Protein AF-A0A344LKS7-F1 (afdb_monomer)

Organism: NCBI:txid1804986

Sequence (75 aa):
MDDKAHIRHELDLSAAQWRQAGPEGEVAFVPHTDGVTYIALRRAGADTVLVFTPSEWTAFRAGVQDNEFNRPADL

pLDDT: mean 83.16, std 14.05, range [46.62, 96.88]

Radius of gyration: 13.94 Å; Cα contacts (8 Å, |Δi|>4): 81; chains: 1; bounding box: 35×33×30 Å

Secondary structure (DSSP, 8-stat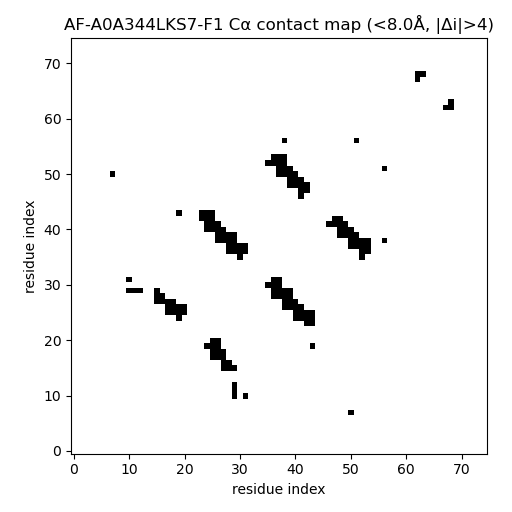e):
---HHHHTTT---TT---EEETTTEEEEEEE-TTS-EEEEEEETT-S-EEEE-HHHHHHHHHHHHTTTTPPPP--

Foldseek 3Di:
DDPCPPVVVVQDCVPWDWDDDPDFKTWTFGQDPVRFTWIWMDGVPDPDIDIHGPVRVVVVVVCVVVCVPPDPPPD

Structure (mmCIF, N/CA/C/O backbone):
data_AF-A0A344LKS7-F1
#
_entry.id   AF-A0A344LKS7-F1
#
loop_
_atom_site.group_PDB
_atom_site.id
_atom_site.type_symbol
_atom_site.label_atom_id
_atom_site.label_alt_id
_atom_site.label_comp_id
_atom_site.label_asym_id
_atom_site.label_entity_id
_atom_site.label_seq_id
_atom_site.pdbx_PDB_ins_code
_atom_site.Cartn_x
_atom_site.Cartn_y
_atom_site.Cartn_z
_atom_site.occupancy
_atom_site.B_iso_or_equiv
_atom_site.auth_seq_id
_atom_site.auth_comp_id
_atom_site.auth_asym_id
_atom_site.auth_atom_id
_atom_site.pdbx_PDB_model_num
ATOM 1 N N . MET A 1 1 ? -6.309 -13.501 15.347 1.00 46.62 1 MET A N 1
ATOM 2 C CA . MET A 1 1 ? -5.145 -14.259 14.850 1.00 46.62 1 MET A CA 1
ATOM 3 C C . MET A 1 1 ? -4.921 -13.805 13.426 1.00 46.62 1 MET A C 1
ATOM 5 O O . MET A 1 1 ? -5.885 -13.784 12.675 1.00 46.62 1 MET A O 1
ATOM 9 N N . ASP A 1 2 ? -3.730 -13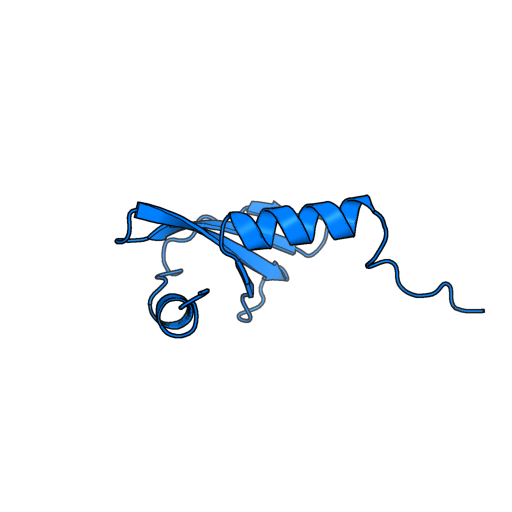.301 13.121 1.00 54.12 2 ASP A N 1
ATOM 10 C CA . ASP A 1 2 ? -3.413 -12.662 11.840 1.00 54.12 2 ASP A CA 1
ATOM 11 C C . ASP A 1 2 ? -2.680 -13.683 10.951 1.00 54.12 2 ASP A C 1
ATOM 13 O O . ASP A 1 2 ? -1.455 -13.788 10.984 1.00 54.12 2 ASP A O 1
ATOM 17 N N . ASP A 1 3 ? -3.436 -14.498 10.207 1.00 56.50 3 ASP A N 1
ATOM 18 C CA . ASP A 1 3 ? -2.926 -15.565 9.321 1.00 56.50 3 ASP A CA 1
ATOM 19 C C . ASP A 1 3 ? -2.391 -15.010 7.981 1.00 56.50 3 ASP A C 1
ATOM 21 O O . ASP A 1 3 ? -2.708 -15.467 6.884 1.00 56.50 3 ASP A O 1
ATOM 25 N N . LYS A 1 4 ? -1.547 -13.974 8.043 1.00 56.09 4 LYS A N 1
ATOM 26 C CA . LYS A 1 4 ? -0.990 -13.284 6.860 1.00 56.09 4 LYS A CA 1
ATOM 27 C C . LYS A 1 4 ? 0.117 -14.027 6.132 1.00 56.09 4 LYS A C 1
ATOM 29 O O . LYS A 1 4 ? 0.487 -13.618 5.030 1.00 56.09 4 LYS A O 1
ATOM 34 N N . ALA A 1 5 ? 0.696 -15.052 6.752 1.00 57.47 5 ALA A N 1
ATOM 35 C CA . ALA A 1 5 ? 1.851 -15.750 6.194 1.00 57.47 5 ALA A CA 1
ATOM 36 C C . ALA A 1 5 ? 1.535 -16.387 4.828 1.00 57.47 5 ALA A C 1
ATOM 38 O O . ALA A 1 5 ? 2.400 -16.414 3.954 1.00 57.47 5 ALA A O 1
ATOM 39 N N . HIS A 1 6 ? 0.284 -16.813 4.629 1.00 57.78 6 HIS A N 1
ATOM 40 C CA . HIS A 1 6 ? -0.174 -17.444 3.393 1.00 57.78 6 HIS A CA 1
ATOM 41 C C . HIS A 1 6 ? -0.566 -16.421 2.310 1.00 57.78 6 HIS A C 1
ATOM 43 O O . HIS A 1 6 ? -0.219 -16.596 1.149 1.00 57.78 6 HIS A O 1
ATOM 49 N N . ILE A 1 7 ? -1.167 -15.284 2.682 1.00 62.66 7 ILE A N 1
ATOM 50 C CA . ILE A 1 7 ? -1.748 -14.334 1.710 1.00 62.66 7 ILE A CA 1
ATOM 51 C C . ILE A 1 7 ? -0.690 -13.485 0.991 1.00 62.66 7 ILE A C 1
ATOM 53 O O . ILE A 1 7 ? -0.849 -13.131 -0.175 1.00 62.66 7 ILE A O 1
ATOM 57 N N . ARG A 1 8 ? 0.434 -13.170 1.651 1.00 61.19 8 ARG A N 1
ATOM 58 C CA . ARG A 1 8 ? 1.488 -12.333 1.042 1.00 61.19 8 ARG A CA 1
ATOM 59 C C . ARG A 1 8 ? 2.152 -12.977 -0.180 1.00 61.19 8 ARG A C 1
ATOM 61 O O . ARG A 1 8 ? 2.639 -12.244 -1.031 1.00 61.19 8 ARG A O 1
ATOM 68 N N . HIS A 1 9 ? 2.173 -14.308 -0.261 1.00 62.88 9 HIS A N 1
ATOM 69 C CA . HIS A 1 9 ? 2.727 -15.032 -1.410 1.00 62.88 9 HIS A CA 1
ATOM 70 C C . HIS A 1 9 ? 1.705 -15.254 -2.537 1.00 62.88 9 HIS A C 1
ATOM 72 O O . HIS A 1 9 ? 2.107 -15.588 -3.646 1.00 62.88 9 HIS A O 1
ATOM 78 N N . GLU A 1 10 ? 0.411 -15.059 -2.268 1.00 68.75 10 GLU A N 1
ATOM 79 C CA . GLU A 1 10 ? -0.686 -15.321 -3.213 1.00 68.75 10 GLU A CA 1
ATOM 80 C C . GLU A 1 10 ? -1.285 -14.040 -3.814 1.00 68.75 10 GLU A C 1
ATOM 82 O O . GLU A 1 10 ? -2.033 -14.102 -4.789 1.00 68.75 10 GLU A O 1
ATOM 87 N N . LEU A 1 11 ? -0.939 -12.866 -3.274 1.00 85.00 11 LEU A N 1
ATOM 88 C CA . LEU A 1 11 ? -1.422 -11.592 -3.794 1.00 85.00 11 LEU A CA 1
ATOM 89 C C . LEU A 1 11 ? -0.813 -11.306 -5.177 1.00 85.00 11 LEU A C 1
ATOM 91 O O . LEU A 1 11 ? 0.360 -10.950 -5.294 1.00 85.00 11 LEU A O 1
ATOM 95 N N . ASP A 1 12 ? -1.629 -11.420 -6.225 1.00 88.75 12 ASP A N 1
ATOM 96 C CA . ASP A 1 12 ? -1.233 -11.067 -7.588 1.00 88.75 12 ASP A CA 1
ATOM 97 C C . ASP A 1 12 ? -1.085 -9.545 -7.739 1.00 88.75 12 ASP A C 1
ATOM 99 O O . ASP A 1 12 ? -2.054 -8.783 -7.717 1.00 88.75 12 ASP A O 1
ATOM 103 N N . LEU A 1 13 ? 0.161 -9.099 -7.901 1.00 90.81 13 LEU A N 1
ATOM 104 C CA . LEU A 1 13 ? 0.515 -7.694 -8.103 1.00 90.81 13 LEU A CA 1
ATOM 105 C C . LEU A 1 13 ? 0.724 -7.331 -9.579 1.00 90.81 13 LEU A C 1
ATOM 107 O O . LEU A 1 13 ? 0.989 -6.166 -9.879 1.00 90.81 13 LEU A O 1
ATOM 111 N N . SER A 1 14 ? 0.618 -8.287 -10.506 1.00 89.94 14 SER A N 1
ATOM 112 C CA . SER A 1 14 ? 0.913 -8.060 -11.928 1.00 89.94 14 SER A CA 1
ATOM 113 C C . SER A 1 14 ? -0.026 -7.032 -12.570 1.00 89.94 14 SER A C 1
ATOM 115 O O . SER A 1 14 ? 0.391 -6.267 -13.439 1.00 89.94 14 SER A O 1
ATOM 117 N N . ALA A 1 15 ? -1.269 -6.960 -12.086 1.00 88.62 15 ALA A N 1
ATOM 118 C CA . ALA A 1 15 ? -2.282 -5.993 -12.502 1.00 88.62 15 ALA A CA 1
ATOM 119 C C . ALA A 1 15 ? -2.436 -4.804 -11.531 1.00 88.62 15 ALA A C 1
ATOM 121 O O . ALA A 1 15 ? -3.381 -4.019 -11.654 1.00 88.62 15 ALA A O 1
ATOM 122 N N . ALA A 1 16 ? -1.540 -4.661 -10.546 1.00 94.12 16 ALA A N 1
ATOM 123 C CA . ALA A 1 16 ? -1.643 -3.611 -9.541 1.00 94.12 16 ALA A CA 1
ATOM 124 C C . ALA A 1 16 ? -1.532 -2.214 -10.173 1.00 94.12 16 ALA A C 1
ATOM 126 O O . ALA A 1 16 ? -0.574 -1.887 -10.876 1.00 94.12 16 ALA A O 1
ATOM 127 N N . GLN A 1 17 ? -2.511 -1.358 -9.876 1.00 96.00 17 GLN A N 1
ATOM 128 C CA . GLN A 1 17 ? -2.503 0.042 -10.295 1.00 96.00 17 GLN A CA 1
ATOM 129 C C . GLN A 1 17 ? -1.731 0.885 -9.277 1.00 96.00 17 GLN A C 1
ATOM 131 O O . GLN A 1 17 ? -2.276 1.320 -8.258 1.00 96.00 17 GLN A O 1
ATOM 136 N N . TRP A 1 18 ? -0.447 1.095 -9.556 1.00 95.88 18 TRP A N 1
ATOM 137 C CA . TRP A 1 18 ? 0.442 1.903 -8.727 1.00 95.88 18 TRP A CA 1
ATOM 138 C C . TRP A 1 18 ? 0.125 3.393 -8.851 1.00 95.88 18 TRP A C 1
ATOM 140 O O . TRP A 1 18 ? -0.053 3.925 -9.946 1.00 95.88 18 TRP A O 1
ATOM 150 N N . ARG A 1 19 ? 0.049 4.072 -7.706 1.00 96.38 19 ARG A N 1
ATOM 151 C CA . ARG A 1 19 ? -0.189 5.515 -7.604 1.00 96.38 19 ARG A CA 1
ATOM 152 C C . ARG A 1 19 ? 0.917 6.158 -6.792 1.00 96.38 19 ARG A C 1
ATOM 154 O O . ARG A 1 19 ? 1.294 5.625 -5.751 1.00 96.38 19 ARG A O 1
ATOM 161 N N . GLN A 1 20 ? 1.383 7.322 -7.230 1.00 94.88 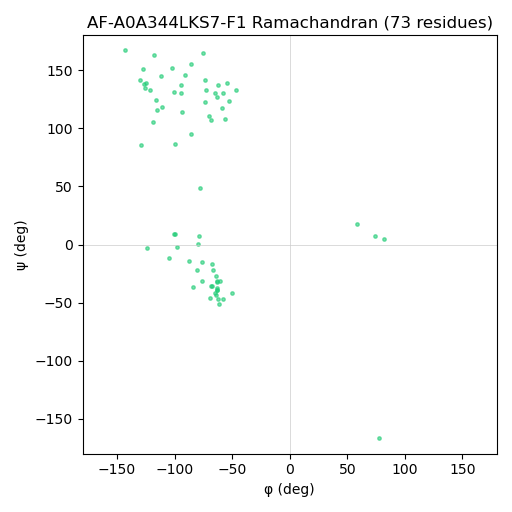20 GLN A N 1
ATOM 162 C CA . GLN A 1 20 ? 2.422 8.066 -6.526 1.00 94.88 20 GLN A CA 1
ATOM 163 C C . GLN A 1 20 ? 1.995 8.380 -5.080 1.00 94.88 20 GLN A C 1
ATOM 165 O O . GLN A 1 20 ? 0.904 8.901 -4.839 1.00 94.88 20 GLN A O 1
ATOM 170 N N . ALA A 1 21 ? 2.869 8.078 -4.124 1.00 90.00 21 ALA A N 1
ATOM 171 C CA . ALA A 1 21 ? 2.711 8.312 -2.695 1.00 90.00 21 ALA A CA 1
ATOM 172 C C . ALA A 1 21 ? 3.957 9.038 -2.162 1.00 90.00 21 ALA A C 1
ATOM 174 O O . ALA A 1 21 ? 4.907 8.430 -1.673 1.00 90.00 21 ALA A O 1
ATOM 175 N N . GLY A 1 22 ? 3.953 10.368 -2.276 1.00 86.62 22 GLY A N 1
ATOM 176 C CA . GLY A 1 22 ? 5.110 11.199 -1.943 1.00 86.62 22 GLY A CA 1
ATOM 177 C C . GLY A 1 22 ? 6.199 11.190 -3.029 1.00 86.62 22 GLY A C 1
ATOM 178 O O . GLY A 1 22 ? 5.939 10.779 -4.161 1.00 86.62 22 GLY A O 1
ATOM 179 N N . PRO A 1 23 ? 7.414 11.677 -2.718 1.00 87.88 23 PRO A N 1
ATOM 180 C CA . PRO A 1 23 ? 8.475 11.848 -3.715 1.00 87.88 23 PRO A CA 1
ATOM 181 C C . PRO A 1 23 ? 9.025 10.523 -4.248 1.00 87.88 23 PRO A C 1
ATOM 183 O O . PRO A 1 23 ? 9.356 10.427 -5.425 1.00 87.88 23 PRO A O 1
ATOM 186 N N . GLU A 1 24 ? 9.107 9.507 -3.386 1.00 90.69 24 GLU A N 1
ATOM 187 C CA . GLU A 1 24 ? 9.780 8.242 -3.703 1.00 90.69 24 GLU A CA 1
ATOM 188 C C . GLU A 1 24 ? 8.896 7.003 -3.543 1.00 90.69 24 GLU A C 1
ATOM 190 O O . GLU A 1 24 ? 9.364 5.899 -3.803 1.00 90.69 24 GLU A O 1
ATOM 195 N N . GLY A 1 25 ? 7.653 7.146 -3.084 1.00 94.25 25 GLY A N 1
ATOM 196 C CA . GLY A 1 25 ? 6.765 6.019 -2.812 1.00 94.25 25 GLY A CA 1
ATOM 197 C C . GLY A 1 25 ? 5.720 5.810 -3.900 1.00 94.25 25 GLY A C 1
ATOM 198 O O . GLY A 1 25 ? 5.266 6.761 -4.535 1.00 94.25 25 GLY A O 1
ATOM 199 N N . GLU A 1 26 ? 5.279 4.568 -4.058 1.00 96.88 26 GLU A N 1
ATOM 200 C CA . GLU A 1 26 ? 4.086 4.199 -4.816 1.00 96.88 26 GLU A CA 1
ATOM 201 C C . GLU A 1 26 ? 3.207 3.270 -3.979 1.00 96.88 26 GLU A C 1
ATOM 203 O O . GLU A 1 26 ? 3.705 2.390 -3.274 1.00 96.88 26 GLU A O 1
ATOM 208 N N . VAL A 1 27 ? 1.890 3.446 -4.080 1.00 96.56 27 VAL A N 1
ATOM 209 C CA . VAL A 1 27 ? 0.886 2.646 -3.378 1.00 96.56 27 VAL A CA 1
ATOM 210 C C . VAL A 1 27 ? -0.134 2.064 -4.355 1.00 96.56 27 VAL A C 1
ATOM 212 O O . VAL A 1 27 ? -0.618 2.764 -5.247 1.00 96.56 27 VAL A O 1
ATOM 215 N N . ALA A 1 28 ? -0.508 0.804 -4.163 1.00 96.75 28 ALA A N 1
ATOM 216 C CA . ALA A 1 28 ? -1.575 0.136 -4.898 1.00 96.75 28 ALA A CA 1
ATOM 217 C C . ALA A 1 28 ? -2.586 -0.501 -3.936 1.00 96.75 28 ALA A C 1
ATOM 219 O O . ALA A 1 28 ? -2.259 -0.871 -2.809 1.00 96.75 28 ALA A O 1
ATOM 220 N N . PHE A 1 29 ? -3.832 -0.604 -4.391 1.00 96.12 29 PHE A N 1
ATOM 221 C CA . PHE A 1 29 ? -4.933 -1.222 -3.655 1.00 96.12 29 PHE A CA 1
ATOM 222 C C . PHE A 1 29 ? -5.356 -2.443 -4.454 1.00 96.12 29 PHE A C 1
ATOM 224 O O . PHE A 1 29 ? -5.776 -2.304 -5.602 1.00 96.12 29 PHE A O 1
ATOM 231 N N . VAL A 1 30 ? -5.178 -3.621 -3.870 1.00 94.88 30 VAL A N 1
ATOM 232 C CA . VAL A 1 30 ? -5.210 -4.892 -4.592 1.00 94.88 30 VAL A CA 1
ATOM 233 C C . VAL A 1 30 ? -6.340 -5.747 -4.023 1.00 94.88 30 VAL A C 1
ATOM 235 O O . VAL A 1 30 ? -6.217 -6.231 -2.895 1.00 94.88 30 VAL A O 1
ATOM 238 N N . PRO A 1 31 ? -7.464 -5.888 -4.748 1.00 93.62 31 PRO A N 1
ATOM 239 C CA . PRO A 1 31 ? -8.522 -6.817 -4.375 1.00 93.62 31 PRO A CA 1
ATOM 240 C C . PRO A 1 31 ? -7.998 -8.254 -4.396 1.00 93.62 31 PRO A C 1
ATOM 242 O O . PRO A 1 31 ? -7.301 -8.641 -5.331 1.00 93.62 31 PRO A O 1
ATOM 245 N N . HIS A 1 32 ? -8.361 -9.042 -3.392 1.00 89.50 32 HIS A N 1
ATOM 246 C CA . HIS A 1 32 ? -8.000 -10.451 -3.288 1.00 89.50 32 HIS A CA 1
ATOM 247 C C . HIS A 1 32 ? -9.251 -11.344 -3.303 1.00 89.50 32 HIS A C 1
ATOM 249 O O . HIS A 1 32 ? -10.378 -10.882 -3.104 1.00 89.50 32 HIS A O 1
ATOM 255 N N . THR A 1 33 ? -9.071 -12.639 -3.571 1.00 89.00 33 THR A N 1
ATOM 256 C CA . THR A 1 33 ? -10.172 -13.606 -3.733 1.00 89.00 33 THR A CA 1
ATOM 257 C C . THR A 1 33 ? -10.944 -13.887 -2.444 1.00 89.00 33 THR A C 1
ATOM 259 O O . THR A 1 33 ? -12.057 -14.400 -2.500 1.00 89.00 33 THR A O 1
ATOM 262 N N . ASP A 1 34 ? -10.384 -13.535 -1.288 1.00 88.94 34 ASP A N 1
ATOM 263 C CA . ASP A 1 34 ? -11.057 -13.579 0.019 1.00 88.94 34 ASP A CA 1
ATOM 264 C C . ASP A 1 34 ? -11.995 -12.381 0.270 1.00 88.94 34 ASP A C 1
ATOM 266 O O . ASP A 1 34 ? -12.617 -12.289 1.329 1.00 88.94 34 ASP A O 1
ATOM 270 N N . GLY A 1 35 ? -12.113 -11.461 -0.693 1.00 90.19 35 GLY A N 1
ATOM 271 C CA . GLY A 1 35 ? -12.939 -10.261 -0.586 1.00 90.19 35 GLY A CA 1
ATOM 272 C C . GLY A 1 35 ? -12.281 -9.107 0.174 1.00 90.19 35 GLY A C 1
ATOM 273 O O . GLY A 1 35 ? -12.926 -8.078 0.385 1.00 90.19 35 GLY A O 1
ATOM 274 N N . VAL A 1 36 ? -11.013 -9.236 0.575 1.00 91.75 36 VAL A N 1
ATOM 275 C CA . VAL A 1 36 ? -10.242 -8.174 1.227 1.00 91.75 36 VAL A CA 1
ATOM 276 C C . VAL A 1 36 ? -9.429 -7.403 0.186 1.00 91.75 36 VAL A C 1
ATOM 278 O O . VAL A 1 36 ? -8.801 -7.973 -0.703 1.00 91.75 36 VAL A O 1
ATOM 281 N N . THR A 1 37 ? -9.402 -6.076 0.313 1.00 93.88 37 THR A N 1
ATOM 282 C CA . THR A 1 37 ? -8.482 -5.227 -0.456 1.00 93.88 37 THR A CA 1
ATOM 283 C C . THR A 1 37 ? -7.225 -4.976 0.361 1.00 93.88 37 THR A C 1
ATOM 285 O O . THR A 1 37 ? -7.267 -4.301 1.392 1.00 93.88 37 THR A O 1
ATOM 288 N N . TYR A 1 38 ? -6.102 -5.493 -0.119 1.00 93.81 38 TYR A N 1
ATOM 289 C CA . TYR A 1 38 ? -4.788 -5.285 0.477 1.00 93.81 38 TYR A CA 1
ATOM 290 C C . TYR A 1 38 ? -4.161 -3.990 -0.028 1.00 93.81 38 TYR A C 1
ATOM 292 O O . TYR A 1 38 ? -4.486 -3.496 -1.110 1.00 93.81 38 TYR A O 1
ATOM 300 N N . ILE A 1 39 ? -3.249 -3.434 0.765 1.00 95.38 39 ILE A N 1
ATOM 301 C CA . ILE A 1 39 ? -2.505 -2.230 0.406 1.00 95.38 39 ILE A CA 1
ATOM 302 C C . ILE A 1 39 ? -1.057 -2.637 0.165 1.00 95.38 39 ILE A C 1
ATOM 304 O O . ILE A 1 39 ? -0.395 -3.135 1.073 1.00 95.38 39 ILE A O 1
ATOM 308 N N . ALA A 1 40 ? -0.575 -2.424 -1.054 1.00 94.81 40 ALA A N 1
ATOM 309 C CA . ALA A 1 40 ? 0.812 -2.637 -1.433 1.00 94.81 40 ALA A CA 1
ATOM 310 C C . ALA A 1 40 ? 1.543 -1.290 -1.463 1.00 94.81 40 ALA A C 1
ATOM 312 O O . ALA A 1 40 ? 1.048 -0.335 -2.058 1.00 94.81 40 ALA A O 1
ATOM 313 N N . LEU A 1 41 ? 2.713 -1.208 -0.835 1.00 94.25 41 LEU A N 1
ATOM 314 C CA . LEU A 1 41 ? 3.572 -0.024 -0.802 1.00 94.25 41 LEU A CA 1
ATOM 315 C C . LEU A 1 41 ? 4.972 -0.405 -1.282 1.00 94.25 41 LEU A C 1
ATOM 317 O O . LEU A 1 41 ? 5.530 -1.405 -0.831 1.00 94.25 41 LEU A O 1
ATOM 321 N N . ARG A 1 42 ? 5.562 0.409 -2.154 1.00 94.62 42 ARG A N 1
ATOM 322 C CA . ARG A 1 42 ? 6.950 0.247 -2.602 1.00 94.62 42 ARG A CA 1
ATOM 323 C C . ARG A 1 42 ? 7.638 1.588 -2.793 1.00 94.62 42 ARG A C 1
ATOM 325 O O . ARG A 1 42 ? 6.984 2.627 -2.861 1.00 94.62 42 ARG A O 1
ATOM 332 N N . ARG A 1 43 ? 8.961 1.551 -2.940 1.00 94.19 43 ARG A N 1
ATOM 333 C CA . ARG A 1 43 ? 9.698 2.660 -3.551 1.00 94.19 43 ARG A CA 1
ATOM 334 C C . ARG A 1 43 ? 9.442 2.656 -5.061 1.00 94.19 43 ARG A C 1
ATOM 336 O O . ARG A 1 43 ? 9.398 1.584 -5.660 1.00 94.19 43 ARG A O 1
ATOM 343 N N . ALA A 1 44 ? 9.296 3.827 -5.670 1.00 88.94 44 ALA A N 1
ATOM 344 C CA . ALA A 1 44 ? 9.122 3.967 -7.110 1.00 88.94 44 ALA A CA 1
ATOM 345 C C . ALA A 1 44 ? 10.240 3.229 -7.868 1.00 88.94 44 ALA A C 1
ATOM 347 O O . ALA A 1 44 ? 11.427 3.468 -7.633 1.00 88.94 44 ALA A O 1
ATOM 348 N N . GLY A 1 45 ? 9.849 2.300 -8.743 1.00 85.50 45 GLY A N 1
ATOM 349 C CA . GLY A 1 45 ? 10.773 1.469 -9.524 1.00 85.50 45 GLY A CA 1
ATOM 350 C C . GLY A 1 45 ? 11.491 0.349 -8.755 1.00 85.50 45 GLY A C 1
ATOM 351 O O . GLY A 1 45 ? 12.370 -0.284 -9.330 1.00 85.50 45 GLY A O 1
ATOM 352 N N . ALA A 1 46 ? 11.152 0.093 -7.487 1.00 89.81 46 ALA A N 1
ATOM 353 C CA . ALA A 1 46 ? 11.695 -1.035 -6.731 1.00 89.81 46 ALA A CA 1
ATOM 354 C C . ALA A 1 46 ? 10.824 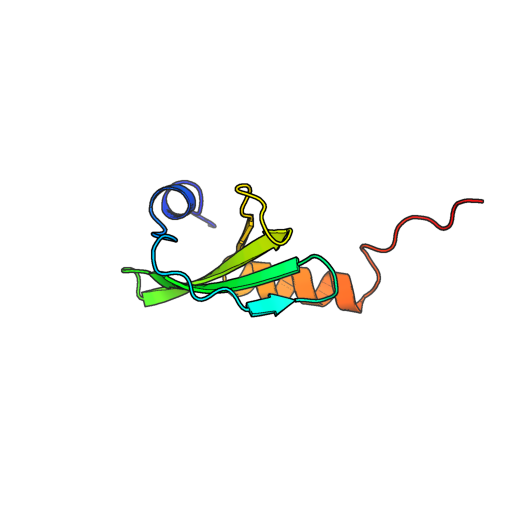-2.294 -6.865 1.00 89.81 46 ALA A C 1
ATOM 356 O O . ALA A 1 46 ? 9.596 -2.212 -6.881 1.00 89.81 46 ALA A O 1
ATOM 357 N N . ASP A 1 47 ? 11.467 -3.463 -6.867 1.00 87.12 47 ASP A N 1
ATOM 358 C CA . ASP A 1 47 ? 10.773 -4.760 -6.875 1.00 87.12 47 ASP A CA 1
ATOM 359 C C . ASP A 1 47 ? 10.276 -5.172 -5.481 1.00 87.12 47 ASP A C 1
ATOM 361 O O . ASP A 1 47 ? 9.351 -5.970 -5.345 1.00 87.12 47 ASP A O 1
ATOM 365 N N . THR A 1 48 ? 10.869 -4.615 -4.4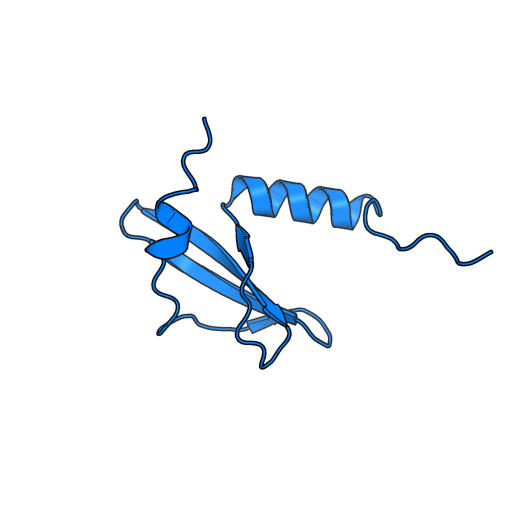22 1.00 88.75 48 THR A N 1
ATOM 366 C CA . THR A 1 48 ? 10.473 -4.906 -3.041 1.00 88.75 48 THR A CA 1
ATOM 367 C C . THR A 1 48 ? 9.150 -4.225 -2.700 1.00 88.75 48 THR A C 1
ATOM 369 O O . THR A 1 48 ? 9.049 -2.997 -2.733 1.00 88.75 48 THR A O 1
ATOM 372 N N . VAL A 1 49 ? 8.161 -5.023 -2.291 1.00 92.06 49 VAL A N 1
ATOM 373 C CA . VAL A 1 49 ? 6.813 -4.564 -1.931 1.00 92.06 49 VAL A CA 1
ATOM 374 C C . VAL A 1 49 ? 6.477 -4.943 -0.489 1.00 92.06 49 VAL A C 1
ATOM 376 O O . VAL A 1 49 ? 6.647 -6.086 -0.071 1.00 92.06 49 VAL A O 1
ATOM 379 N N . LEU A 1 50 ? 5.948 -3.980 0.265 1.00 91.44 50 LEU A N 1
ATOM 380 C CA . LEU A 1 50 ? 5.317 -4.195 1.564 1.00 91.44 50 LEU A CA 1
ATOM 381 C C . LEU A 1 50 ? 3.809 -4.355 1.371 1.00 91.44 50 LEU A C 1
ATOM 383 O O . LEU A 1 50 ? 3.182 -3.520 0.724 1.00 91.44 50 LEU A O 1
ATOM 387 N N . VAL A 1 51 ? 3.223 -5.399 1.958 1.00 92.56 51 VAL A N 1
ATOM 388 C CA . VAL A 1 51 ? 1.783 -5.679 1.866 1.00 92.56 51 VAL A CA 1
ATOM 389 C C . VAL A 1 51 ? 1.136 -5.593 3.242 1.00 92.56 51 VAL A C 1
ATOM 391 O O . VAL A 1 51 ? 1.514 -6.322 4.170 1.00 92.56 51 VAL A O 1
ATOM 394 N N . PHE A 1 52 ? 0.118 -4.741 3.327 1.00 92.25 52 PHE A N 1
ATOM 395 C CA . PHE A 1 52 ? -0.667 -4.455 4.518 1.00 92.25 52 PHE A CA 1
ATOM 396 C C . PHE A 1 52 ? -2.102 -4.977 4.374 1.00 92.25 52 PHE A C 1
ATOM 398 O O . PHE A 1 52 ? -2.703 -4.902 3.300 1.00 92.25 52 PHE A O 1
ATOM 405 N N . THR A 1 53 ? -2.687 -5.453 5.478 1.00 93.06 53 THR A N 1
ATOM 406 C CA . THR A 1 53 ? -4.161 -5.552 5.581 1.00 93.06 53 THR A CA 1
ATOM 407 C C . THR A 1 53 ? -4.745 -4.161 5.810 1.00 93.06 53 THR A C 1
ATOM 409 O O . THR A 1 53 ? -4.019 -3.264 6.247 1.00 93.06 53 THR A O 1
ATOM 412 N N . PRO A 1 54 ? -6.065 -3.975 5.626 1.00 93.12 54 PRO A N 1
ATOM 413 C CA . PRO A 1 54 ? -6.733 -2.732 6.006 1.00 93.12 54 PRO A CA 1
ATOM 414 C C . PRO A 1 54 ? -6.428 -2.278 7.444 1.00 93.12 54 PRO A C 1
ATOM 416 O O . PRO A 1 54 ? -6.163 -1.097 7.681 1.00 93.12 54 PRO A O 1
ATOM 419 N N . SER A 1 55 ? -6.404 -3.214 8.400 1.00 90.69 55 SER A N 1
ATOM 420 C CA . SER A 1 55 ? -6.120 -2.915 9.809 1.00 90.69 55 SER A CA 1
ATOM 421 C C . SER A 1 55 ? -4.665 -2.500 10.042 1.00 90.69 55 SER A C 1
ATOM 423 O O . SER A 1 55 ? -4.428 -1.487 10.696 1.00 90.69 55 SER A O 1
ATOM 425 N N . GLU A 1 56 ? -3.687 -3.215 9.470 1.00 92.19 56 GLU A N 1
ATOM 426 C CA . GLU A 1 56 ? -2.273 -2.816 9.569 1.00 92.19 56 GLU A CA 1
ATOM 427 C C . GLU A 1 56 ? -2.017 -1.466 8.890 1.00 92.19 56 GLU A C 1
ATOM 429 O O . GLU A 1 56 ? -1.276 -0.647 9.420 1.00 92.19 56 GLU A O 1
ATOM 434 N N . TRP A 1 57 ? -2.643 -1.204 7.739 1.00 92.69 57 TRP A N 1
ATOM 435 C CA . TRP A 1 57 ? -2.519 0.082 7.051 1.00 92.69 57 TRP A CA 1
ATOM 436 C C . TRP A 1 57 ? -3.077 1.234 7.891 1.00 92.69 57 TRP A C 1
ATOM 438 O O . TRP A 1 57 ? -2.496 2.317 7.940 1.00 92.69 57 TRP A O 1
ATOM 448 N N . THR A 1 58 ? -4.189 0.992 8.588 1.00 91.62 58 THR A N 1
ATOM 449 C CA . THR A 1 58 ? -4.770 1.956 9.529 1.00 91.62 58 THR A CA 1
ATOM 450 C C . THR A 1 58 ? -3.808 2.242 10.681 1.00 91.62 58 THR A C 1
ATOM 452 O O . THR A 1 58 ? -3.553 3.409 10.969 1.00 91.62 58 THR A O 1
ATOM 455 N N . ALA A 1 59 ? -3.219 1.204 11.283 1.00 89.62 59 ALA A N 1
ATOM 456 C CA . ALA A 1 59 ? -2.233 1.351 12.354 1.00 89.62 59 ALA A CA 1
ATOM 457 C C . ALA A 1 59 ? -0.953 2.066 11.883 1.00 89.62 59 ALA A C 1
ATOM 459 O O . ALA A 1 59 ? -0.480 2.983 12.546 1.00 89.62 59 ALA A O 1
ATOM 460 N N . PHE A 1 60 ? -0.432 1.712 10.704 1.00 88.06 60 PHE A N 1
ATOM 461 C CA . PHE A 1 60 ? 0.727 2.374 10.103 1.00 88.06 60 PHE A CA 1
ATOM 462 C C . PHE A 1 60 ? 0.477 3.873 9.907 1.00 88.06 60 PHE A C 1
ATOM 464 O O . PHE A 1 60 ? 1.296 4.703 10.296 1.00 88.06 60 PHE A O 1
ATOM 471 N N . ARG A 1 61 ? -0.684 4.235 9.348 1.00 88.12 61 ARG A N 1
ATOM 472 C CA . ARG A 1 61 ? -1.063 5.641 9.159 1.00 88.12 61 ARG A CA 1
ATOM 473 C C . ARG A 1 61 ? -1.212 6.394 10.476 1.00 88.12 61 ARG A C 1
ATOM 475 O O . ARG A 1 61 ? -0.839 7.562 10.508 1.00 88.12 61 ARG A O 1
ATOM 482 N N . ALA A 1 62 ? -1.740 5.750 11.516 1.00 86.00 62 ALA A N 1
ATOM 483 C CA . ALA A 1 62 ? -1.839 6.349 12.843 1.00 86.00 62 ALA A CA 1
ATOM 484 C C . ALA A 1 62 ? -0.444 6.683 13.397 1.00 86.00 62 ALA A C 1
ATOM 486 O O . ALA A 1 62 ? -0.180 7.844 13.684 1.00 86.00 62 ALA A O 1
ATOM 487 N N . GLY A 1 63 ? 0.498 5.733 13.388 1.00 81.69 63 GLY A N 1
ATOM 488 C CA . GLY A 1 63 ? 1.865 5.999 13.860 1.00 81.69 63 GLY A CA 1
ATOM 489 C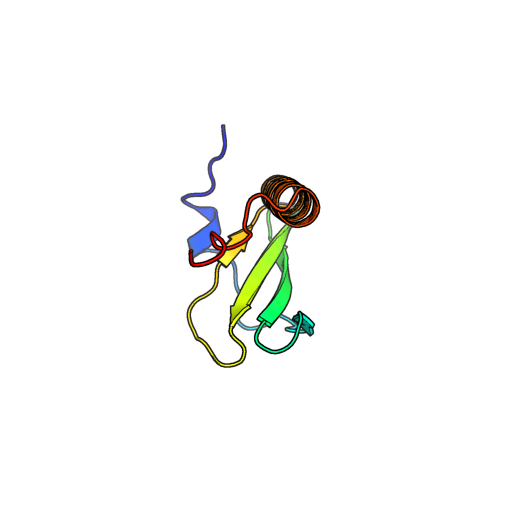 C . GLY A 1 63 ? 2.617 7.051 13.024 1.00 81.69 63 GLY A C 1
ATOM 490 O O . GLY A 1 63 ? 3.405 7.828 13.559 1.00 81.69 63 GLY A O 1
ATOM 491 N N . VAL A 1 64 ? 2.348 7.147 11.711 1.00 80.69 64 VAL A N 1
ATOM 492 C CA . VAL A 1 64 ? 2.883 8.243 10.873 1.00 80.69 64 VAL A CA 1
ATOM 493 C C . VAL A 1 64 ? 2.322 9.602 11.305 1.00 80.69 64 VAL A C 1
ATOM 495 O O . VAL A 1 64 ? 3.071 10.574 11.361 1.00 80.69 64 VAL A O 1
ATOM 498 N N . GLN A 1 65 ? 1.025 9.688 11.611 1.00 74.50 65 GLN A N 1
ATOM 499 C CA . GLN A 1 65 ? 0.395 10.924 12.091 1.00 74.50 65 GLN A CA 1
ATOM 500 C C . GLN A 1 65 ? 0.889 11.321 13.485 1.00 74.50 65 GLN A C 1
ATOM 502 O O . GLN A 1 65 ? 1.105 12.506 13.737 1.00 74.50 65 GLN A O 1
ATOM 507 N N . ASP A 1 66 ? 1.146 10.335 14.339 1.00 77.62 66 ASP A N 1
ATOM 508 C CA . ASP A 1 66 ? 1.645 10.524 15.701 1.00 77.62 66 ASP A CA 1
ATOM 509 C C . ASP A 1 66 ? 3.162 10.801 15.753 1.00 77.62 66 ASP A C 1
ATOM 511 O O . ASP A 1 66 ? 3.742 10.902 16.832 1.00 77.62 66 ASP A O 1
ATOM 515 N N . ASN A 1 67 ? 3.817 10.993 14.595 1.00 70.38 67 ASN A N 1
ATOM 516 C CA . ASN A 1 67 ? 5.258 11.245 14.465 1.00 70.38 67 ASN A CA 1
ATOM 517 C C . ASN A 1 67 ? 6.154 10.133 15.052 1.00 70.38 67 ASN A C 1
ATOM 519 O O . ASN A 1 67 ? 7.352 10.349 15.248 1.00 70.38 67 ASN A O 1
ATOM 523 N N . GLU A 1 68 ? 5.619 8.930 15.276 1.00 71.56 68 GLU A N 1
ATOM 524 C CA . GLU A 1 68 ? 6.352 7.805 15.877 1.00 71.56 68 GLU A CA 1
ATOM 525 C C . GLU A 1 68 ? 7.490 7.288 14.981 1.00 71.56 68 GLU A C 1
ATOM 527 O O . GLU A 1 68 ? 8.442 6.678 15.463 1.00 71.56 68 GLU A O 1
ATOM 532 N N . PHE A 1 69 ? 7.419 7.559 13.674 1.00 66.44 69 PHE A N 1
ATOM 533 C CA . PHE A 1 69 ? 8.419 7.151 12.679 1.00 66.44 69 PHE A CA 1
ATOM 534 C C . PHE A 1 69 ? 9.395 8.264 12.282 1.00 66.44 69 PHE A C 1
ATOM 536 O O . PHE A 1 69 ? 10.160 8.099 11.325 1.00 66.44 69 PHE A O 1
ATOM 543 N N . ASN A 1 70 ? 9.389 9.404 12.979 1.00 65.81 70 ASN A N 1
ATOM 544 C CA . ASN A 1 70 ? 10.406 10.418 12.737 1.00 65.81 70 ASN A CA 1
ATOM 545 C C . ASN A 1 70 ? 11.774 9.865 13.126 1.00 65.81 70 ASN A C 1
ATOM 547 O O . ASN A 1 70 ? 11.962 9.338 14.224 1.00 65.81 70 ASN A O 1
ATOM 551 N N . ARG A 1 71 ? 12.749 10.002 12.217 1.00 55.75 71 ARG A N 1
ATOM 552 C CA . ARG A 1 71 ? 14.145 9.750 12.576 1.00 55.75 71 ARG A CA 1
ATOM 553 C C . ARG A 1 71 ? 14.483 10.616 13.794 1.00 55.75 71 ARG A C 1
ATOM 555 O O . ARG A 1 71 ? 14.051 11.774 13.815 1.00 55.75 71 ARG A O 1
ATOM 562 N N . PRO A 1 72 ? 15.235 10.088 14.779 1.00 65.56 72 PRO A N 1
ATOM 563 C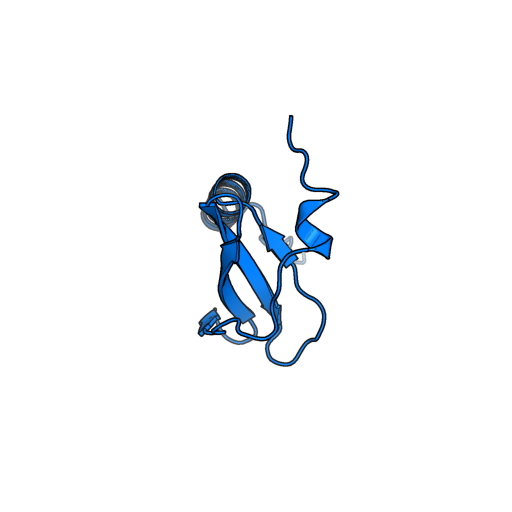 CA . PRO A 1 72 ? 15.799 10.927 15.825 1.00 65.56 72 PRO A CA 1
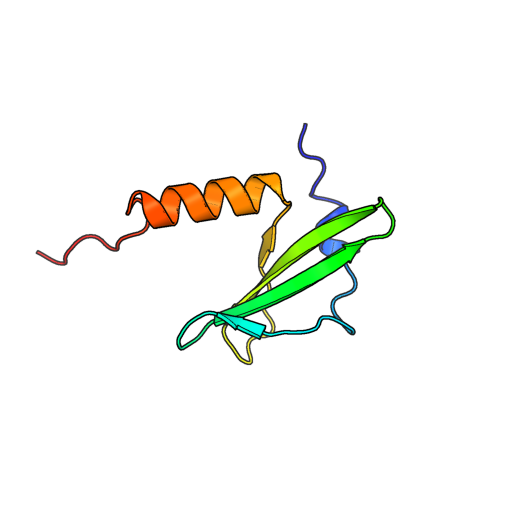ATOM 564 C C . PRO A 1 72 ? 16.438 12.140 15.155 1.00 65.56 72 PRO A C 1
ATOM 566 O O . PRO A 1 72 ? 17.121 11.981 14.141 1.00 65.56 72 PRO A O 1
ATOM 569 N N . ALA A 1 73 ? 16.169 13.343 15.663 1.00 64.19 73 ALA A N 1
ATOM 570 C CA . ALA A 1 73 ? 16.955 14.488 15.241 1.00 64.19 73 ALA A CA 1
ATOM 571 C 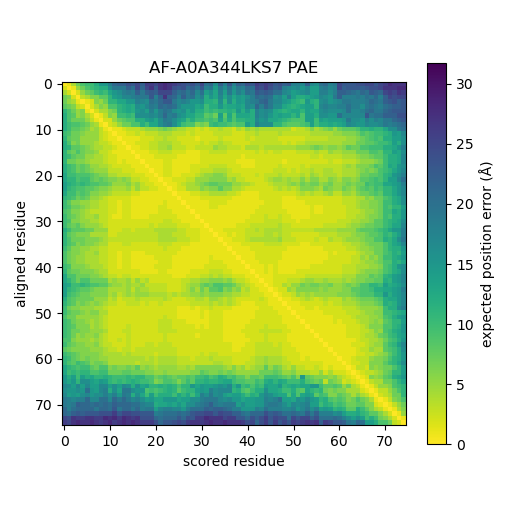C . ALA A 1 73 ? 18.408 14.154 15.596 1.00 64.19 73 ALA A C 1
ATOM 573 O O . ALA A 1 73 ? 18.694 13.898 16.766 1.00 64.19 73 ALA A O 1
ATOM 574 N N . ASP A 1 74 ? 19.275 14.062 14.588 1.00 60.25 74 ASP A N 1
ATOM 575 C CA . ASP A 1 74 ? 20.708 13.890 14.798 1.00 60.25 74 ASP A CA 1
ATOM 576 C C . ASP A 1 74 ? 21.175 15.067 15.683 1.00 60.25 74 ASP A C 1
ATOM 578 O O . ASP A 1 74 ? 21.148 16.219 15.241 1.00 60.25 74 ASP A O 1
ATOM 582 N N . LEU A 1 75 ? 21.486 14.785 16.957 1.00 49.97 75 LEU A N 1
ATOM 583 C CA . LEU A 1 75 ? 22.078 15.725 17.921 1.00 49.97 75 LEU A CA 1
ATOM 584 C C . LEU A 1 75 ? 23.602 15.706 17.809 1.00 49.97 75 LEU A C 1
ATOM 586 O O . LEU A 1 75 ? 24.168 14.590 17.746 1.00 49.97 75 LEU A O 1
#

Solvent-accessible surface area (backbone atoms only — not comparable to full-atom values): 4730 Å² total; per-residue (Å²): 135,85,78,54,83,64,51,72,82,65,64,78,60,91,82,52,63,73,38,83,47,73,98,55,28,26,37,25,71,39,77,44,97,88,75,50,57,32,41,38,39,28,45,66,95,51,89,64,71,47,79,31,50,63,67,55,48,51,52,52,51,47,39,57,74,70,51,71,73,59,75,76,79,88,125

Mean predicted aligned error: 7.12 Å

Nearest PDB structures (foldseek):
  5muk-assembly1_A  TM=8.405E-01  e=2.838E+00  Bacteroides thetaiotaomicron VPI-5482
  4wv5-assembly2_B  TM=4.590E-01  e=9.655E-01  Homo sapiens
  4l9o-assembly1_A  TM=6.787E-01  e=5.167E+00  Komagataella pastoris
  4wd6-assembly2_B  TM=4.708E-01  e=3.607E+00  Stutzerimonas stutzeri